Protein AF-A0A3D1IFG4-F1 (afdb_monomer)

Sequence (131 aa):
MPTRVAPATLASIALSCALLAPPAATAQIDRVADPTWTTPRTSDGQPDLQGLWGNKTITPTERPDSAGGRAYLTDEEMAAANRRRVQSLRDQDAAPAQRTSAGGQLGAYGSYWLDSGDTVLSTGQTSLIVD

Radius of gyration: 26.79 Å; Cα conta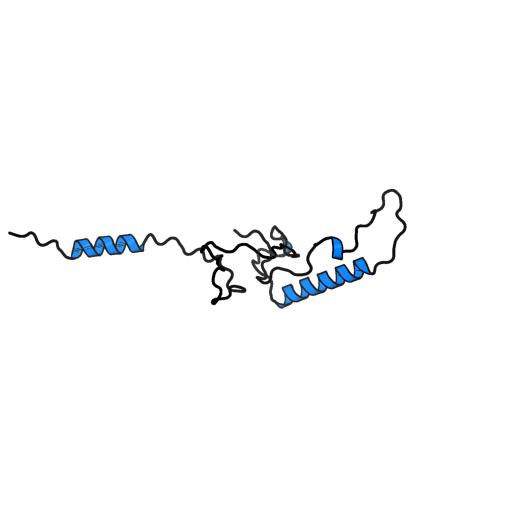cts (8 Å, |Δi|>4): 92; chains: 1; bounding box: 56×32×92 Å

Foldseek 3Di:
DDDDDDPVVVVVVVVVVVVPDDPPPPPDLPQPDDPPDDFDADPVGHGDPDDDDDPLAPQAADADVVCVPPFFDDPVRQVVQLVVQVVVLVCLQPDDDDDDDVVDDPDDDRPVVVSNHRGHDSSRGNHPDDD

Nearest PDB structures (foldseek):
  8yqu-assembly1_E  TM=3.984E-01  e=6.592E+00  African swine fever virus

Solvent-accessible surface area (backbone atoms only — not comparable to full-atom values): 8661 Å² total; per-residue (Å²): 136,85,85,77,81,62,76,69,68,60,55,56,56,60,59,60,64,66,74,70,63,74,79,78,80,82,80,70,66,74,76,66,64,61,92,81,70,72,86,52,59,43,100,88,68,47,78,50,84,79,81,92,84,82,82,61,34,62,43,38,62,60,66,53,76,91,51,71,83,47,67,54,53,53,73,67,55,46,53,51,51,23,52,52,42,48,50,54,47,51,53,62,60,68,50,77,90,73,85,73,51,94,93,51,80,84,73,78,77,58,60,90,79,62,69,63,44,48,36,54,49,86,68,26,40,45,28,70,60,80,134

Mean predicted aligned error: 12.6 Å

pLDDT: mean 80.85, std 18.38, range [39.34, 98.19]

Structure (mmCIF, N/CA/C/O backbone):
data_AF-A0A3D1IFG4-F1
#
_entry.id   AF-A0A3D1IFG4-F1
#
loop_
_atom_site.group_PDB
_atom_site.id
_atom_site.type_symbol
_atom_site.label_atom_id
_atom_site.label_alt_id
_atom_site.label_comp_id
_atom_site.label_asym_id
_atom_site.label_entity_id
_atom_site.label_seq_id
_atom_site.pdbx_PDB_ins_code
_atom_site.Cartn_x
_atom_site.Cartn_y
_atom_site.Cartn_z
_atom_site.occupancy
_atom_site.B_iso_or_equiv
_atom_site.auth_seq_id
_atom_site.auth_comp_id
_atom_site.auth_asym_id
_atom_site.auth_atom_id
_atom_site.pdbx_PDB_model_num
ATOM 1 N N . MET A 1 1 ? -43.711 -19.441 57.869 1.00 39.34 1 MET A N 1
ATOM 2 C CA . MET A 1 1 ? -42.238 -19.559 57.932 1.00 39.34 1 MET A CA 1
ATOM 3 C C . MET A 1 1 ? -41.671 -19.220 56.560 1.00 39.34 1 MET A C 1
ATOM 5 O O . MET A 1 1 ? -41.971 -19.965 55.637 1.00 39.34 1 MET A O 1
ATOM 9 N N . PRO A 1 2 ? -40.935 -18.111 56.372 1.00 42.09 2 PRO A N 1
ATOM 10 C CA . PRO A 1 2 ? -40.287 -17.831 55.096 1.00 42.09 2 PRO A CA 1
ATOM 11 C C . PRO A 1 2 ? -38.963 -18.603 55.002 1.00 42.09 2 PRO A C 1
ATOM 13 O O . PRO A 1 2 ? -38.085 -18.466 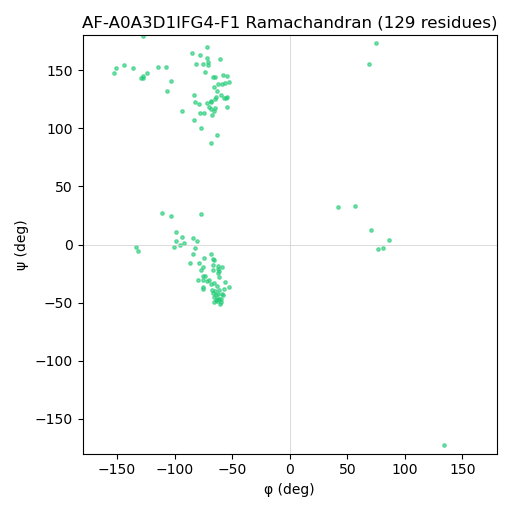55.856 1.00 42.09 2 PRO A O 1
ATOM 16 N N . THR A 1 3 ? -38.828 -19.433 53.972 1.00 49.91 3 THR A N 1
ATOM 17 C CA . THR A 1 3 ? -37.591 -20.134 53.614 1.00 49.91 3 THR A CA 1
ATOM 18 C C . THR A 1 3 ? -36.553 -19.124 53.132 1.00 49.91 3 THR A C 1
ATOM 20 O O . THR A 1 3 ? -36.711 -18.509 52.079 1.00 49.91 3 THR A O 1
ATOM 23 N N . ARG A 1 4 ? -35.490 -18.929 53.919 1.00 48.81 4 ARG A N 1
ATOM 24 C CA . ARG A 1 4 ? -34.325 -18.124 53.537 1.00 48.81 4 ARG A CA 1
ATOM 25 C C . ARG A 1 4 ? -33.494 -18.917 52.529 1.00 48.81 4 ARG A C 1
ATOM 27 O O . ARG A 1 4 ? -32.933 -19.950 52.880 1.00 48.81 4 ARG A O 1
ATOM 34 N N . VAL A 1 5 ? -33.425 -18.440 51.290 1.00 48.59 5 VAL A N 1
ATOM 35 C CA . VAL A 1 5 ? -32.485 -18.957 50.287 1.00 48.59 5 VAL A CA 1
ATOM 36 C C . VAL A 1 5 ? -31.076 -18.558 50.733 1.00 48.59 5 VAL A C 1
ATOM 38 O O . VAL A 1 5 ? -30.818 -17.385 51.005 1.00 48.59 5 VAL A O 1
ATOM 41 N N . ALA A 1 6 ? -30.191 -19.540 50.904 1.00 47.69 6 ALA A N 1
ATOM 42 C CA . ALA A 1 6 ? -28.833 -19.321 51.387 1.00 47.69 6 ALA A CA 1
ATOM 43 C C . ALA A 1 6 ? -27.995 -18.520 50.364 1.00 47.69 6 ALA A C 1
ATOM 45 O O . ALA A 1 6 ? -28.125 -18.746 49.162 1.00 47.69 6 ALA A O 1
ATOM 46 N N . PRO A 1 7 ? -27.083 -17.634 50.805 1.00 48.59 7 PRO A N 1
ATOM 47 C CA . PRO A 1 7 ? -26.243 -16.823 49.914 1.00 48.59 7 PRO A CA 1
ATOM 48 C C . PRO A 1 7 ? -25.239 -17.647 49.085 1.00 48.59 7 PRO A C 1
ATOM 50 O O . PRO A 1 7 ? -24.671 -17.141 48.121 1.00 48.59 7 PRO A O 1
ATOM 53 N N . ALA A 1 8 ? -25.035 -18.924 49.426 1.00 45.12 8 ALA A N 1
ATOM 54 C CA . ALA A 1 8 ? -24.097 -19.810 48.743 1.00 45.12 8 ALA A CA 1
ATOM 55 C C . ALA A 1 8 ? -24.550 -20.204 47.324 1.00 45.12 8 ALA A C 1
ATOM 57 O O . ALA A 1 8 ? -23.710 -20.373 46.447 1.00 45.12 8 ALA A O 1
ATOM 58 N N . THR A 1 9 ? -25.858 -20.295 47.058 1.00 47.16 9 THR A N 1
ATOM 59 C CA . THR A 1 9 ? -26.379 -20.708 45.741 1.00 47.16 9 THR A CA 1
ATOM 60 C C . THR A 1 9 ? -26.306 -19.605 44.680 1.00 47.16 9 THR A C 1
ATOM 62 O O . THR A 1 9 ? -26.257 -19.910 43.492 1.00 47.16 9 THR A O 1
ATOM 65 N N . LEU A 1 10 ? -26.229 -18.329 45.081 1.00 44.78 10 LEU A N 1
ATOM 66 C CA . LEU A 1 10 ? -26.018 -17.198 44.163 1.00 44.78 10 LEU A CA 1
ATOM 67 C C . LEU A 1 10 ? -24.545 -17.043 43.750 1.00 44.78 10 LEU A C 1
ATOM 69 O O . LEU A 1 10 ? -24.263 -16.639 42.623 1.00 44.78 10 LEU A O 1
ATOM 73 N N . ALA A 1 11 ? -23.606 -17.415 44.626 1.00 44.91 11 ALA A N 1
ATOM 74 C CA . ALA A 1 11 ? -22.172 -17.339 44.339 1.00 44.91 11 ALA A CA 1
ATOM 75 C C . ALA A 1 11 ? -21.731 -18.346 43.258 1.00 44.91 11 ALA A C 1
ATOM 77 O O . ALA A 1 11 ? -20.866 -18.039 42.439 1.00 44.91 11 ALA A O 1
ATOM 78 N N . SER A 1 12 ? -22.356 -19.527 43.206 1.00 44.75 12 SER A N 1
ATOM 79 C CA . SER A 1 12 ? -22.019 -20.571 42.228 1.00 44.75 12 SER A CA 1
ATOM 80 C C . SER A 1 12 ? -22.470 -20.239 40.801 1.00 44.75 12 SER A C 1
ATOM 82 O O . SER A 1 12 ? -21.782 -20.602 39.854 1.00 44.75 12 SER A O 1
ATOM 84 N N . ILE A 1 13 ? -23.575 -19.504 40.629 1.00 50.88 13 ILE A N 1
ATOM 85 C CA . ILE A 1 13 ? -24.073 -19.097 39.301 1.00 50.88 13 ILE A CA 1
ATOM 86 C C . ILE A 1 13 ? -23.218 -17.958 38.723 1.00 50.88 13 ILE A C 1
ATOM 88 O O . ILE A 1 13 ? -22.919 -17.952 37.530 1.00 50.88 13 ILE A O 1
ATOM 92 N N . ALA A 1 14 ? -22.751 -17.033 39.569 1.00 48.91 14 ALA A N 1
ATOM 93 C CA . ALA A 1 14 ? -21.858 -15.955 39.143 1.00 48.91 14 ALA A CA 1
ATOM 94 C C . ALA A 1 14 ? -20.486 -16.474 38.670 1.00 48.91 14 ALA A C 1
ATOM 96 O O . ALA A 1 14 ? -19.908 -15.919 37.737 1.00 48.91 14 ALA A O 1
ATOM 97 N N . LEU A 1 15 ? -19.988 -17.568 39.261 1.00 45.84 15 LEU A N 1
ATOM 98 C CA . LEU A 1 15 ? -18.708 -18.170 38.880 1.00 45.84 15 LEU A CA 1
ATOM 99 C C . LEU A 1 15 ? -18.788 -18.945 37.551 1.00 45.84 15 LEU A C 1
ATOM 101 O O . LEU A 1 15 ? -17.819 -18.967 36.797 1.00 45.84 15 LEU A O 1
ATOM 105 N N . SER A 1 16 ? -19.947 -19.524 37.216 1.00 44.88 16 SER A N 1
ATOM 106 C CA . SER A 1 16 ? -20.147 -20.239 35.946 1.00 44.88 16 SER A CA 1
ATOM 107 C C . SER A 1 16 ? -20.299 -19.315 34.731 1.00 44.88 16 SER A C 1
ATOM 109 O O . SER A 1 16 ? -19.918 -19.709 33.632 1.00 44.88 16 SER A O 1
ATOM 111 N N . CYS A 1 17 ? -20.778 -18.076 34.901 1.00 43.88 17 CYS A N 1
ATOM 112 C CA . CYS A 1 17 ? -20.845 -17.102 33.801 1.00 43.88 17 CYS A CA 1
ATOM 113 C C . CYS A 1 17 ? -19.480 -16.491 33.434 1.00 43.88 17 CYS A C 1
ATOM 115 O O . CYS A 1 17 ? -19.326 -15.976 32.330 1.00 43.88 17 CYS A O 1
ATOM 117 N N . ALA A 1 18 ? -18.481 -16.560 34.319 1.00 50.00 18 ALA A N 1
ATOM 118 C CA . ALA A 1 18 ? -17.154 -15.992 34.070 1.00 50.00 18 ALA A CA 1
ATOM 119 C C . ALA A 1 18 ? -16.262 -16.865 33.161 1.00 50.00 18 ALA A C 1
ATOM 121 O O . ALA A 1 18 ? -15.275 -16.371 32.626 1.00 50.00 18 ALA A O 1
ATOM 122 N N . LEU A 1 19 ? -16.600 -18.147 32.962 1.00 52.00 19 LEU A N 1
ATOM 123 C CA . LEU A 1 19 ? -15.797 -19.094 32.168 1.00 52.00 19 LEU A CA 1
ATOM 124 C C . LEU A 1 19 ? -16.246 -19.229 30.701 1.00 52.00 19 LEU A C 1
ATOM 126 O O . LEU A 1 19 ? -15.628 -19.973 29.946 1.00 52.00 19 LEU A O 1
ATOM 130 N N . LEU A 1 20 ? -17.289 -18.504 30.285 1.00 50.31 20 LEU A N 1
ATOM 131 C CA . LEU A 1 20 ? -17.778 -18.470 28.900 1.00 50.31 20 LEU A CA 1
ATOM 132 C C . LEU A 1 20 ? -17.356 -17.194 28.151 1.00 50.31 20 LEU A C 1
ATOM 134 O O . LEU A 1 20 ? -18.019 -16.777 27.203 1.00 50.31 20 LEU A O 1
ATOM 138 N N . ALA A 1 21 ? -16.263 -16.553 28.569 1.00 56.84 21 ALA A N 1
ATOM 139 C CA . ALA A 1 21 ? -15.661 -15.498 27.768 1.00 56.84 21 ALA A CA 1
ATOM 140 C C . ALA A 1 21 ? -15.024 -16.144 26.522 1.00 56.84 21 ALA A C 1
ATOM 142 O O . ALA A 1 21 ? -14.127 -16.979 26.681 1.00 56.84 21 ALA A O 1
ATOM 143 N N . PRO A 1 22 ? -15.465 -15.813 25.292 1.00 56.59 22 PRO A N 1
ATOM 144 C CA . PRO A 1 22 ? -14.741 -16.235 24.103 1.00 56.59 22 PRO A CA 1
ATOM 145 C C . PRO A 1 22 ? -13.295 -15.730 24.215 1.00 56.59 22 PRO A C 1
ATOM 147 O O . PRO A 1 22 ? -13.092 -14.603 24.684 1.00 56.59 22 PRO A O 1
ATOM 150 N N . PRO A 1 23 ? -12.285 -16.535 23.834 1.00 54.84 23 PRO A N 1
ATOM 151 C CA . PRO A 1 23 ? -10.914 -16.054 23.812 1.00 54.84 23 PRO A CA 1
ATOM 152 C C . PRO A 1 23 ? -10.884 -14.791 22.954 1.00 54.84 23 PRO A C 1
ATOM 154 O O . PRO A 1 23 ? -11.402 -14.781 21.835 1.00 54.84 23 PRO A O 1
ATOM 157 N N . ALA A 1 24 ? -10.338 -13.708 23.507 1.00 55.84 24 ALA A N 1
ATOM 158 C CA . ALA A 1 24 ? -10.110 -12.499 22.741 1.00 55.84 24 ALA A CA 1
ATOM 159 C C . ALA A 1 24 ? -9.276 -12.893 21.518 1.00 55.84 24 ALA A C 1
ATOM 161 O O . ALA A 1 24 ? -8.176 -13.423 21.666 1.00 55.84 24 ALA A O 1
ATOM 162 N N . ALA A 1 25 ? -9.822 -12.690 20.322 1.00 48.59 25 ALA A N 1
ATOM 163 C CA . ALA A 1 25 ? -9.079 -12.846 19.086 1.00 48.59 25 ALA A CA 1
ATOM 164 C C . ALA A 1 25 ? -7.954 -11.799 19.091 1.00 48.59 25 ALA A C 1
ATOM 166 O O . ALA A 1 25 ? -8.162 -10.645 18.726 1.00 48.59 25 ALA A O 1
ATOM 167 N N . THR A 1 26 ? -6.761 -12.180 19.544 1.00 50.03 26 THR A N 1
ATOM 168 C CA . THR A 1 26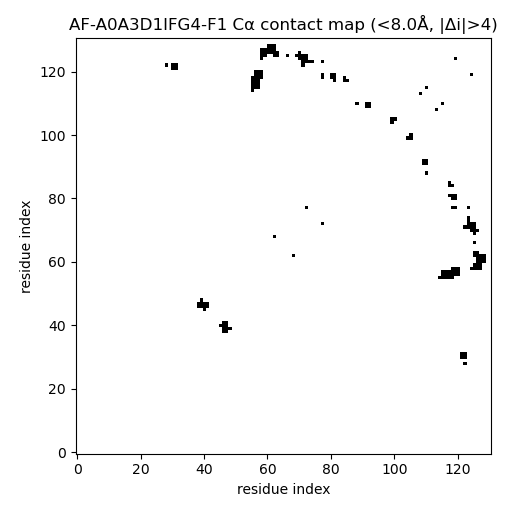 ? -5.567 -11.321 19.616 1.00 50.03 26 THR A CA 1
ATOM 169 C C . THR A 1 26 ? -4.898 -11.124 18.251 1.00 50.03 26 THR A C 1
ATOM 171 O O . THR A 1 26 ? -3.709 -10.840 18.169 1.00 50.03 26 THR A O 1
ATOM 174 N N . ALA A 1 27 ? -5.658 -11.237 17.160 1.00 47.56 27 ALA A N 1
ATOM 175 C CA . ALA A 1 27 ? -5.173 -11.007 15.801 1.00 47.56 27 ALA A CA 1
ATOM 176 C C . ALA A 1 27 ? -5.192 -9.519 15.394 1.00 47.56 27 ALA A C 1
ATOM 178 O O . ALA A 1 27 ? -4.947 -9.194 14.233 1.00 47.56 27 ALA A O 1
ATOM 179 N N . GLN A 1 28 ? -5.513 -8.599 16.311 1.00 51.78 28 GLN A N 1
ATOM 180 C CA . GLN A 1 28 ? -5.567 -7.177 15.979 1.00 51.78 28 GLN A CA 1
ATOM 181 C C . GLN A 1 28 ? -4.158 -6.583 15.941 1.00 51.78 28 GLN A C 1
ATOM 183 O O . GLN A 1 28 ? -3.389 -6.650 16.895 1.00 51.78 28 GLN A O 1
ATOM 188 N N . ILE A 1 29 ? -3.814 -6.040 14.779 1.00 56.34 29 ILE A N 1
ATOM 189 C CA . ILE A 1 29 ? -2.506 -5.475 14.479 1.00 56.34 29 ILE A CA 1
ATOM 190 C C . ILE A 1 29 ? -2.410 -4.100 15.144 1.00 56.34 29 ILE A C 1
ATOM 192 O O . ILE A 1 29 ? -2.886 -3.109 14.593 1.00 56.34 29 ILE A O 1
ATOM 196 N N . ASP A 1 30 ? -1.746 -4.028 16.297 1.00 61.19 30 ASP A N 1
ATOM 197 C CA . ASP A 1 30 ? -1.528 -2.776 17.043 1.00 61.19 30 ASP A CA 1
ATOM 198 C C . ASP A 1 30 ? -0.778 -1.695 16.243 1.00 61.19 30 ASP A C 1
ATOM 200 O O . ASP A 1 30 ? -0.840 -0.514 16.567 1.00 61.19 30 ASP A O 1
ATOM 204 N N . ARG A 1 31 ? -0.065 -2.067 15.173 1.00 65.06 31 ARG A N 1
ATOM 205 C CA . ARG A 1 31 ? 0.853 -1.162 14.462 1.00 65.06 31 ARG A CA 1
ATOM 206 C C . ARG A 1 31 ? 0.164 0.011 13.740 1.00 65.06 31 ARG A C 1
ATOM 208 O O . ARG A 1 31 ? 0.830 1.000 13.457 1.00 65.06 31 ARG A O 1
ATOM 215 N N . VAL A 1 32 ? -1.129 -0.088 13.409 1.00 68.62 32 VAL A N 1
ATOM 216 C CA . VAL A 1 32 ? -1.846 0.940 12.610 1.00 68.62 32 VAL A CA 1
ATOM 217 C C . VAL A 1 32 ? -3.210 1.317 13.199 1.00 68.62 32 VAL A C 1
ATOM 219 O O . VAL A 1 32 ? -3.889 2.190 12.664 1.00 68.62 32 VAL A O 1
ATOM 222 N N . ALA A 1 33 ? -3.637 0.693 14.298 1.00 75.38 33 ALA A N 1
ATOM 223 C CA . ALA A 1 33 ? -4.902 1.051 14.926 1.00 75.38 33 ALA A CA 1
ATOM 224 C C . ALA A 1 33 ? -4.806 2.461 15.538 1.00 75.38 33 ALA A C 1
ATOM 226 O O . ALA A 1 33 ? -4.022 2.693 16.455 1.00 75.38 33 ALA A O 1
ATOM 227 N N . ASP A 1 34 ? -5.607 3.404 15.035 1.00 81.69 34 ASP A N 1
ATOM 228 C CA . ASP A 1 34 ? -5.796 4.700 15.686 1.00 81.69 34 ASP A CA 1
ATOM 229 C C . ASP A 1 34 ? -6.770 4.513 16.863 1.00 81.69 34 ASP A C 1
ATOM 231 O O . ASP A 1 34 ? -7.951 4.229 16.634 1.00 81.69 34 ASP A O 1
ATOM 235 N N . PRO A 1 35 ? -6.317 4.674 18.122 1.00 82.75 35 PRO A N 1
ATOM 236 C CA . PRO A 1 35 ? -7.166 4.466 19.294 1.00 82.75 35 PRO A CA 1
ATOM 237 C C . PRO A 1 35 ? -8.297 5.498 19.411 1.00 82.75 35 PRO A C 1
ATOM 239 O O . PRO A 1 35 ? -9.200 5.327 20.227 1.00 82.75 35 PRO A O 1
ATOM 242 N N . THR A 1 36 ? -8.249 6.578 18.630 1.00 88.50 36 THR A N 1
ATOM 243 C CA . THR A 1 36 ? -9.257 7.644 18.609 1.00 88.50 36 THR A CA 1
ATOM 244 C C . THR A 1 36 ? -10.232 7.532 17.441 1.00 88.50 36 THR A C 1
ATOM 246 O O . THR A 1 36 ? -11.175 8.322 17.348 1.00 88.50 36 THR A O 1
ATOM 249 N N . TRP A 1 37 ? -10.051 6.543 16.561 1.00 88.56 37 TRP A N 1
ATOM 250 C CA . TRP A 1 37 ? -10.930 6.355 15.417 1.00 88.56 37 TRP A CA 1
ATOM 251 C C . TRP A 1 37 ? -12.351 5.973 15.852 1.00 88.56 37 TRP A C 1
ATOM 253 O O . TRP A 1 37 ? -12.566 5.105 16.699 1.00 88.56 37 TRP A O 1
ATOM 263 N N . THR A 1 38 ? -13.342 6.605 15.225 1.00 91.81 38 THR A N 1
ATOM 264 C CA . THR A 1 38 ? -14.764 6.289 15.403 1.00 91.81 38 THR A CA 1
ATOM 265 C C . THR A 1 38 ? -15.407 6.057 14.042 1.00 91.81 38 THR A C 1
ATOM 267 O O . THR A 1 38 ? -15.031 6.695 13.061 1.00 91.81 38 THR A O 1
ATOM 270 N N . THR A 1 39 ? -16.367 5.129 13.961 1.00 92.06 39 THR A N 1
ATOM 271 C CA . THR A 1 39 ? -17.032 4.788 12.695 1.00 92.06 39 THR A CA 1
ATOM 272 C C . THR A 1 39 ? -17.828 5.984 12.165 1.00 92.06 39 THR A C 1
ATOM 274 O O . THR A 1 39 ? -18.795 6.379 12.829 1.00 92.06 39 THR A O 1
ATOM 277 N N . PRO A 1 40 ? -17.489 6.527 10.979 1.00 93.56 40 PRO A N 1
ATOM 278 C CA . PRO A 1 40 ? -18.268 7.587 10.350 1.00 93.56 40 PRO A CA 1
ATOM 279 C C . PRO A 1 40 ? -19.716 7.143 10.126 1.00 93.56 40 PRO A C 1
ATOM 281 O O . PRO A 1 40 ? -19.981 5.960 9.890 1.00 93.56 40 PRO A O 1
ATOM 284 N N . ARG A 1 41 ? -20.665 8.076 10.241 1.00 96.31 41 ARG A N 1
ATOM 285 C CA . ARG A 1 41 ? -22.099 7.796 10.105 1.00 96.31 41 ARG A CA 1
ATOM 286 C C . ARG A 1 41 ? -22.752 8.726 9.092 1.00 96.31 41 ARG A C 1
ATOM 288 O O . ARG A 1 41 ? -22.431 9.911 9.046 1.00 96.31 41 ARG A O 1
ATOM 295 N N . THR A 1 42 ? -23.706 8.192 8.341 1.00 96.19 42 THR A N 1
ATOM 296 C CA . THR A 1 42 ? -24.598 8.957 7.465 1.00 96.19 42 THR A CA 1
ATOM 297 C C . THR A 1 42 ? -25.610 9.770 8.284 1.00 96.19 42 THR A C 1
ATOM 299 O O . THR A 1 42 ? -25.751 9.586 9.496 1.00 96.19 42 THR A O 1
ATOM 302 N N . SER A 1 43 ? -26.352 10.673 7.634 1.00 96.38 43 SER A N 1
ATOM 303 C CA . SER A 1 43 ? -27.359 11.519 8.299 1.00 96.38 43 SER A CA 1
ATOM 304 C C . SER A 1 43 ? -28.510 10.735 8.944 1.00 96.38 43 SER A C 1
ATOM 306 O O . SER A 1 43 ? -29.125 11.221 9.889 1.00 96.38 43 SER A O 1
ATOM 308 N N . ASP A 1 44 ? -28.783 9.522 8.468 1.00 96.12 44 ASP A N 1
ATOM 309 C CA . ASP A 1 44 ? -29.751 8.570 9.018 1.00 96.12 44 ASP A CA 1
ATOM 310 C C . ASP A 1 44 ? -29.127 7.567 10.015 1.00 96.12 44 ASP A C 1
ATOM 312 O O . ASP A 1 44 ? -29.804 6.658 10.492 1.00 96.12 44 ASP A O 1
ATOM 316 N N . GLY A 1 45 ? -27.851 7.743 10.379 1.00 96.38 45 GLY A N 1
ATOM 317 C CA . GLY A 1 45 ? -27.182 7.012 11.461 1.00 96.38 45 GLY A CA 1
ATOM 318 C C . GLY A 1 45 ? -26.558 5.664 11.079 1.00 96.38 45 GLY A C 1
ATOM 319 O O . GLY A 1 45 ? -26.021 4.970 11.954 1.00 96.38 45 GLY A O 1
ATOM 320 N N . GLN A 1 46 ? -26.579 5.281 9.801 1.00 97.00 46 GLN A N 1
ATOM 321 C CA . GLN A 1 46 ? -25.913 4.068 9.311 1.00 97.00 46 GLN A CA 1
ATOM 322 C C . GLN A 1 46 ? -24.392 4.266 9.227 1.00 97.00 46 GLN A C 1
ATOM 324 O O . GLN A 1 46 ? -23.939 5.406 9.122 1.00 97.00 46 GLN A O 1
ATOM 329 N N . PRO A 1 47 ? -23.572 3.199 9.293 1.00 96.25 47 PRO A N 1
ATOM 330 C CA . PRO A 1 47 ? -22.151 3.289 8.969 1.00 96.25 47 PRO A CA 1
ATOM 331 C C . PRO A 1 47 ? -21.947 3.865 7.570 1.00 96.25 47 PRO A C 1
ATOM 333 O O . PRO A 1 47 ? -22.497 3.351 6.595 1.00 96.25 47 PRO A O 1
ATOM 336 N N . ASP A 1 48 ? -21.152 4.924 7.479 1.00 95.00 48 ASP A N 1
ATOM 337 C CA . ASP A 1 48 ? -20.810 5.519 6.200 1.00 95.00 48 ASP A CA 1
ATOM 338 C C . ASP A 1 48 ? -19.645 4.745 5.571 1.00 95.00 48 ASP A C 1
ATOM 340 O O . ASP A 1 48 ? -18.508 4.799 6.040 1.00 95.00 48 ASP A O 1
ATOM 344 N N . LEU A 1 49 ? -19.964 3.973 4.531 1.00 93.62 49 LEU A N 1
ATOM 345 C CA . LEU A 1 49 ? -19.005 3.211 3.725 1.00 93.62 49 LEU A CA 1
ATOM 346 C C . LEU A 1 49 ? -18.646 3.936 2.419 1.00 93.62 49 LEU A C 1
ATOM 348 O O . LEU A 1 49 ? -18.048 3.346 1.516 1.00 93.62 49 LEU A O 1
ATOM 352 N N . GLN A 1 50 ? -19.043 5.200 2.276 1.00 92.62 50 GLN A N 1
ATOM 353 C CA . GLN A 1 50 ? -18.632 6.026 1.151 1.00 92.62 50 GLN A CA 1
ATOM 354 C C . GLN A 1 50 ? -17.146 6.380 1.274 1.00 92.62 50 GLN A C 1
ATOM 356 O O . GLN A 1 50 ? -16.557 6.359 2.353 1.00 92.62 50 GLN A O 1
ATOM 361 N N . GLY A 1 51 ? -16.522 6.704 0.144 1.00 89.12 51 GLY A N 1
ATOM 362 C CA . GLY A 1 51 ? -15.116 7.091 0.094 1.00 89.12 51 GLY A CA 1
ATOM 363 C C . GLY A 1 51 ? -14.351 6.393 -1.018 1.00 89.12 51 GLY A C 1
ATOM 364 O O . GLY A 1 51 ? -14.924 5.722 -1.879 1.00 89.12 51 GLY A O 1
ATOM 365 N N . LEU A 1 52 ? -13.034 6.592 -1.004 1.00 89.06 52 LEU A N 1
ATOM 366 C CA . LEU A 1 52 ? -12.121 5.951 -1.937 1.00 89.06 52 LEU A CA 1
ATOM 367 C C . LEU A 1 52 ? -11.580 4.668 -1.310 1.00 89.06 52 LEU A C 1
ATOM 369 O O . LEU A 1 52 ? -10.837 4.708 -0.332 1.00 89.06 52 LEU A O 1
ATOM 373 N N . TRP A 1 53 ? -11.936 3.543 -1.916 1.00 87.56 53 TRP A N 1
ATOM 374 C CA . TRP A 1 53 ? -11.445 2.226 -1.540 1.00 87.56 53 TRP A CA 1
ATOM 375 C C . TRP A 1 53 ? -10.456 1.750 -2.597 1.00 87.56 53 TRP A C 1
ATOM 377 O O . TRP A 1 53 ? -10.740 1.819 -3.791 1.00 87.56 53 TRP A O 1
ATOM 387 N N . GLY A 1 54 ? -9.296 1.265 -2.166 1.00 83.88 54 GLY A N 1
ATOM 388 C CA . GLY A 1 54 ? -8.280 0.721 -3.058 1.00 83.88 54 GLY A CA 1
ATOM 389 C C . GLY A 1 54 ? -7.426 -0.311 -2.339 1.00 83.88 54 GLY A C 1
ATOM 390 O O . GLY A 1 54 ? -7.182 -0.205 -1.140 1.00 83.88 54 GLY A O 1
ATOM 391 N N . ASN A 1 55 ? -6.966 -1.312 -3.080 1.00 83.88 55 ASN A N 1
ATOM 392 C CA . ASN A 1 55 ? -6.081 -2.375 -2.599 1.00 83.88 55 ASN A CA 1
ATOM 393 C C . ASN A 1 55 ? -4.678 -2.253 -3.209 1.00 83.88 55 ASN A C 1
ATOM 395 O O . ASN A 1 55 ? -3.978 -3.250 -3.379 1.00 83.88 55 ASN A O 1
ATOM 399 N N . LYS A 1 56 ? -4.285 -1.033 -3.580 1.00 89.81 56 LYS A N 1
ATOM 400 C CA . LYS A 1 56 ? -3.037 -0.739 -4.275 1.00 89.81 56 LYS A CA 1
ATOM 401 C C . LYS A 1 56 ? -1.837 -0.982 -3.347 1.00 89.81 56 LYS A C 1
ATOM 403 O O . LYS A 1 56 ? -1.353 -0.070 -2.682 1.00 89.81 56 LYS A O 1
ATOM 408 N N . THR A 1 57 ? -1.347 -2.217 -3.306 1.00 93.88 57 THR A N 1
ATOM 409 C CA . THR A 1 57 ? -0.195 -2.623 -2.497 1.00 93.88 57 THR A CA 1
ATOM 410 C C . THR A 1 57 ? 0.647 -3.677 -3.206 1.00 93.88 57 THR A C 1
ATOM 412 O O . THR A 1 57 ? 0.148 -4.431 -4.035 1.00 93.88 57 THR A O 1
ATOM 415 N N . ILE A 1 58 ? 1.934 -3.739 -2.858 1.00 95.44 58 ILE A N 1
ATOM 416 C CA . ILE A 1 58 ? 2.833 -4.830 -3.258 1.00 95.44 58 ILE A CA 1
ATOM 417 C C . ILE A 1 58 ? 2.893 -5.970 -2.233 1.00 95.44 58 ILE A C 1
ATOM 419 O O . ILE A 1 58 ? 3.652 -6.918 -2.431 1.00 95.44 58 ILE A O 1
ATOM 423 N N . THR A 1 59 ? 2.137 -5.889 -1.131 1.00 95.38 59 THR A N 1
ATOM 424 C CA . THR A 1 59 ? 1.989 -7.016 -0.201 1.00 95.38 59 THR A CA 1
ATOM 425 C C . THR A 1 59 ? 1.275 -8.168 -0.920 1.00 95.38 59 THR A C 1
ATOM 427 O O . THR A 1 59 ? 0.184 -7.961 -1.454 1.00 95.38 59 THR A O 1
ATOM 430 N N . PRO A 1 60 ? 1.860 -9.377 -0.955 1.00 94.19 60 PRO A N 1
ATOM 431 C CA . PRO A 1 60 ? 1.277 -10.496 -1.682 1.00 94.19 60 PRO A CA 1
ATOM 432 C C . PRO A 1 60 ? 0.015 -11.017 -0.989 1.00 94.19 60 PRO A C 1
ATOM 434 O O . PRO A 1 60 ? -0.145 -10.891 0.225 1.00 94.19 60 PRO A O 1
ATOM 437 N N . THR A 1 61 ? -0.879 -11.641 -1.756 1.00 94.38 61 THR A N 1
ATOM 438 C CA . THR A 1 61 ? -2.095 -12.261 -1.211 1.00 94.38 61 THR A CA 1
ATOM 439 C C . THR A 1 61 ? -1.753 -13.341 -0.187 1.00 94.38 61 THR A C 1
ATOM 441 O O . THR A 1 61 ? -2.249 -13.309 0.938 1.00 94.38 61 THR A O 1
ATOM 444 N N . GLU A 1 62 ? -0.844 -14.241 -0.557 1.00 94.44 62 GLU A N 1
ATOM 445 C CA . GLU A 1 62 ? -0.342 -15.321 0.286 1.00 94.44 62 GLU A CA 1
ATOM 446 C C . GLU A 1 62 ? 1.094 -15.049 0.728 1.00 94.44 62 GLU A C 1
ATOM 448 O O . GLU A 1 62 ? 1.865 -14.349 0.066 1.00 94.44 62 GLU A O 1
ATOM 453 N N . ARG A 1 63 ? 1.456 -15.609 1.880 1.00 95.25 63 ARG A N 1
ATOM 454 C CA . ARG A 1 63 ? 2.773 -15.425 2.481 1.00 95.25 63 ARG A CA 1
ATOM 455 C C . ARG A 1 63 ? 3.824 -16.188 1.674 1.00 95.25 63 ARG A C 1
ATOM 457 O O . ARG A 1 63 ? 3.713 -17.405 1.570 1.00 95.25 63 ARG A O 1
ATOM 464 N N . PRO A 1 64 ? 4.865 -15.517 1.154 1.00 94.00 64 PRO A N 1
ATOM 465 C CA . PRO A 1 64 ? 5.908 -16.203 0.410 1.00 94.00 64 PRO A CA 1
ATOM 466 C C . PRO A 1 64 ? 6.807 -17.009 1.354 1.00 94.00 64 PRO A C 1
ATOM 468 O O . PRO A 1 64 ? 7.093 -16.569 2.471 1.00 94.00 64 PRO A O 1
ATOM 471 N N . ASP A 1 65 ? 7.345 -18.130 0.871 1.00 94.12 65 ASP A N 1
ATOM 472 C CA . ASP A 1 65 ? 8.289 -18.972 1.625 1.00 94.12 65 ASP A CA 1
ATOM 473 C C . ASP A 1 65 ? 9.518 -18.190 2.109 1.00 94.12 65 ASP A C 1
ATOM 475 O O . ASP A 1 65 ? 10.044 -18.433 3.195 1.00 94.12 65 ASP A O 1
ATOM 479 N N . SER A 1 66 ? 9.946 -17.187 1.334 1.00 90.94 66 SER A N 1
ATOM 480 C CA . SER A 1 66 ? 11.066 -16.301 1.671 1.00 90.94 66 SER A CA 1
ATOM 481 C C . SER A 1 66 ? 10.837 -15.473 2.937 1.00 90.94 66 SER A C 1
ATOM 483 O O . SER A 1 66 ? 11.804 -15.021 3.548 1.00 90.94 66 SER A O 1
ATOM 485 N N . ALA A 1 67 ? 9.583 -15.289 3.362 1.00 91.19 67 ALA A N 1
ATOM 486 C CA . ALA A 1 67 ? 9.269 -14.655 4.635 1.00 91.19 67 ALA A CA 1
ATOM 487 C C . ALA A 1 67 ? 9.537 -15.583 5.833 1.00 91.19 67 ALA A C 1
ATOM 489 O O . ALA A 1 67 ? 9.501 -15.107 6.965 1.00 91.19 67 ALA A O 1
ATOM 490 N N . GLY A 1 68 ? 9.783 -16.883 5.620 1.00 88.31 68 GLY A N 1
ATOM 491 C CA . GLY A 1 68 ? 10.144 -17.839 6.671 1.00 88.31 68 GLY A CA 1
ATOM 492 C C . GLY A 1 68 ? 9.115 -17.926 7.802 1.00 88.31 68 GLY A C 1
ATOM 493 O O . GLY A 1 68 ? 9.488 -18.059 8.963 1.00 88.31 68 GLY A O 1
ATOM 494 N N . GLY A 1 69 ? 7.828 -17.742 7.488 1.00 86.94 69 GLY A N 1
ATOM 495 C CA . GLY A 1 69 ? 6.748 -17.694 8.480 1.00 86.94 69 GLY A CA 1
ATOM 496 C C . GLY A 1 69 ? 6.640 -16.384 9.276 1.00 86.94 69 GLY A C 1
ATOM 497 O O . GLY A 1 69 ? 5.685 -16.219 10.030 1.00 86.94 69 GLY A O 1
ATOM 498 N N . ARG A 1 70 ? 7.545 -15.410 9.100 1.00 92.81 70 ARG A N 1
ATOM 499 C CA . ARG A 1 70 ? 7.517 -14.137 9.846 1.00 92.81 70 ARG A CA 1
ATOM 500 C C . ARG A 1 70 ? 6.290 -13.306 9.489 1.00 92.81 70 ARG A C 1
ATOM 502 O O . ARG A 1 70 ? 6.203 -12.820 8.365 1.00 92.81 70 ARG A O 1
ATOM 509 N N . ALA A 1 71 ? 5.387 -13.097 10.450 1.00 92.12 71 ALA A N 1
ATOM 510 C CA . ALA A 1 71 ? 4.128 -12.356 10.288 1.00 92.12 71 ALA A CA 1
ATOM 511 C C . ALA A 1 71 ? 4.297 -10.953 9.679 1.00 92.12 71 ALA A C 1
ATOM 513 O O . ALA A 1 71 ? 3.474 -10.538 8.858 1.00 92.12 71 ALA A O 1
ATOM 514 N N . TYR A 1 72 ? 5.386 -10.270 10.042 1.00 93.69 72 TYR A N 1
ATOM 515 C CA . TYR A 1 72 ? 5.593 -8.858 9.756 1.00 93.69 72 TYR A CA 1
ATOM 516 C C . TYR A 1 72 ? 7.008 -8.552 9.264 1.00 93.69 72 TYR A C 1
ATOM 518 O O . TYR A 1 72 ? 7.978 -9.220 9.627 1.00 93.69 72 TYR A O 1
ATOM 526 N N . LEU A 1 73 ? 7.101 -7.494 8.468 1.00 93.94 73 LEU A N 1
ATOM 527 C CA . LEU A 1 73 ? 8.326 -6.800 8.105 1.00 93.94 73 LEU A CA 1
ATOM 528 C C . LEU A 1 73 ? 8.742 -5.819 9.213 1.00 93.94 73 LEU A C 1
ATOM 530 O O . LEU A 1 73 ? 7.899 -5.327 9.982 1.00 93.94 73 LEU A O 1
ATOM 534 N N . THR A 1 74 ? 10.037 -5.507 9.263 1.00 94.12 74 THR A N 1
ATOM 535 C CA . THR A 1 74 ? 10.545 -4.333 9.993 1.00 94.12 74 THR A CA 1
ATOM 536 C C . THR A 1 74 ? 10.315 -3.052 9.190 1.00 94.12 74 THR A C 1
ATOM 538 O O . THR A 1 74 ? 10.099 -3.094 7.975 1.00 94.12 74 THR A O 1
ATOM 541 N N . ASP A 1 75 ? 10.400 -1.899 9.846 1.00 94.69 75 ASP A N 1
ATOM 542 C CA . ASP A 1 75 ? 10.187 -0.601 9.200 1.00 94.69 75 ASP A CA 1
ATOM 543 C C . ASP A 1 75 ? 11.248 -0.338 8.115 1.00 94.69 75 ASP A C 1
ATOM 545 O O . ASP A 1 75 ? 10.951 0.184 7.036 1.00 94.69 75 ASP A O 1
ATOM 549 N N . GLU A 1 76 ? 12.487 -0.782 8.344 1.00 97.00 76 GLU A N 1
ATOM 550 C CA . GLU A 1 76 ? 13.576 -0.707 7.370 1.00 97.00 76 GLU A CA 1
ATOM 551 C C . GLU A 1 76 ? 13.312 -1.603 6.158 1.00 97.00 76 GLU A C 1
ATOM 553 O O . GLU A 1 76 ? 13.545 -1.183 5.019 1.00 97.00 76 GLU A O 1
ATOM 558 N N . GLU A 1 77 ? 12.808 -2.821 6.381 1.00 96.00 77 GLU A N 1
ATOM 559 C CA . GLU A 1 77 ? 12.446 -3.760 5.317 1.00 96.00 77 GLU A CA 1
ATOM 560 C C . GLU A 1 77 ? 11.303 -3.207 4.457 1.00 96.00 77 GLU A C 1
ATOM 562 O O . GLU A 1 77 ? 11.389 -3.251 3.225 1.00 96.00 77 GLU A O 1
ATOM 567 N N . MET A 1 78 ? 10.274 -2.625 5.084 1.00 96.50 78 MET A N 1
ATOM 568 C CA . MET A 1 78 ? 9.167 -1.955 4.395 1.00 96.50 78 MET A CA 1
AT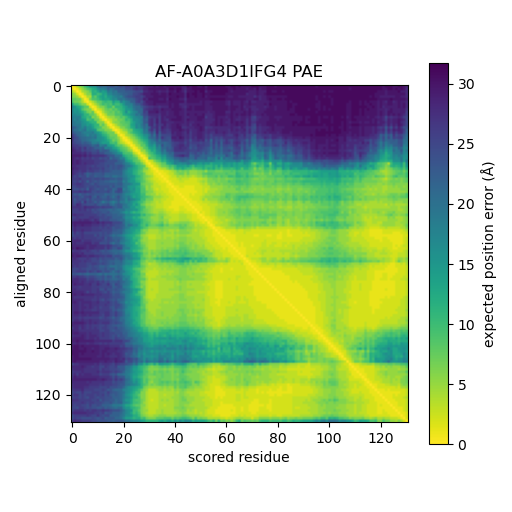OM 569 C C . MET A 1 78 ? 9.676 -0.788 3.547 1.00 96.50 78 MET A C 1
ATOM 571 O O . MET A 1 78 ? 9.410 -0.716 2.345 1.00 96.50 78 MET A O 1
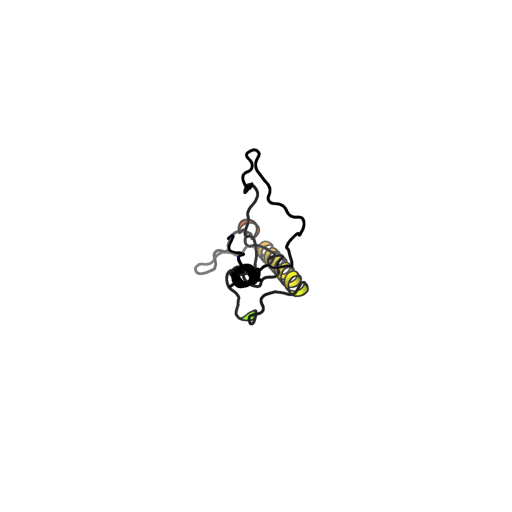ATOM 575 N N . ALA A 1 79 ? 10.472 0.105 4.141 1.00 97.69 79 ALA A N 1
ATOM 576 C CA . ALA A 1 79 ? 11.023 1.255 3.435 1.00 97.69 79 ALA A CA 1
ATOM 577 C C . ALA A 1 79 ? 11.922 0.822 2.264 1.00 97.69 79 ALA A C 1
ATOM 579 O O . ALA A 1 79 ? 11.881 1.419 1.185 1.00 97.69 79 ALA A O 1
ATOM 580 N N . ALA A 1 80 ? 12.713 -0.238 2.440 1.00 98.06 80 ALA A N 1
ATOM 581 C CA . ALA A 1 80 ? 13.537 -0.803 1.380 1.00 98.06 80 ALA A CA 1
ATOM 582 C C . ALA A 1 80 ? 12.704 -1.452 0.264 1.00 98.06 80 ALA A C 1
ATOM 584 O O . ALA A 1 80 ? 13.071 -1.328 -0.905 1.00 98.06 80 ALA A O 1
ATOM 585 N N . ALA A 1 81 ? 11.614 -2.154 0.585 1.00 96.81 81 ALA A N 1
ATOM 586 C CA . ALA A 1 81 ? 10.703 -2.729 -0.407 1.00 96.81 81 ALA A CA 1
ATOM 587 C C . ALA A 1 81 ? 10.027 -1.633 -1.243 1.00 96.81 81 ALA A C 1
ATOM 589 O O . ALA A 1 81 ? 10.096 -1.672 -2.473 1.00 96.81 81 ALA A O 1
ATOM 590 N N . ASN A 1 82 ? 9.488 -0.605 -0.584 1.00 97.56 82 ASN A N 1
ATOM 591 C CA . ASN A 1 82 ? 8.816 0.516 -1.240 1.00 97.56 82 ASN A CA 1
ATOM 592 C C . ASN A 1 82 ? 9.779 1.278 -2.163 1.00 97.56 82 ASN A C 1
ATOM 594 O O . ASN A 1 82 ? 9.477 1.510 -3.332 1.00 97.56 82 ASN A O 1
ATOM 598 N N . ARG A 1 83 ? 10.996 1.596 -1.686 1.00 98.19 83 ARG A N 1
ATOM 599 C CA . ARG A 1 83 ? 12.021 2.255 -2.520 1.00 98.19 83 ARG A CA 1
ATOM 600 C C . ARG A 1 83 ? 12.395 1.423 -3.744 1.00 98.19 83 ARG A C 1
ATOM 602 O O . ARG A 1 83 ? 12.448 1.964 -4.845 1.00 98.19 83 ARG A O 1
ATOM 609 N N . ARG A 1 84 ? 12.638 0.117 -3.565 1.00 97.94 84 ARG A N 1
ATOM 610 C CA . ARG A 1 84 ? 12.961 -0.793 -4.678 1.00 97.94 84 ARG A CA 1
ATOM 611 C C . ARG A 1 84 ? 11.843 -0.822 -5.713 1.00 97.94 84 ARG A C 1
ATOM 613 O O . ARG A 1 84 ? 12.122 -0.776 -6.907 1.00 97.94 84 ARG A O 1
ATOM 620 N N . ARG A 1 85 ? 10.589 -0.858 -5.263 1.00 96.94 85 ARG A N 1
ATOM 621 C CA . ARG A 1 85 ? 9.433 -0.882 -6.154 1.00 96.94 85 ARG A CA 1
ATOM 622 C C . ARG A 1 85 ? 9.295 0.410 -6.954 1.00 96.94 85 ARG A C 1
ATOM 624 O O . ARG A 1 85 ? 9.178 0.338 -8.173 1.00 96.94 85 ARG A O 1
ATOM 631 N N . VAL A 1 86 ? 9.361 1.567 -6.294 1.00 96.31 86 VAL A N 1
ATOM 632 C CA . VAL A 1 86 ? 9.307 2.878 -6.963 1.00 96.31 86 VAL A CA 1
ATOM 633 C C . VAL A 1 86 ? 10.430 3.015 -7.991 1.00 96.31 86 VAL A C 1
ATOM 635 O O . VAL A 1 86 ? 10.182 3.478 -9.102 1.00 96.31 86 VAL A O 1
ATOM 638 N N . GLN A 1 87 ? 11.650 2.590 -7.651 1.00 97.31 87 GLN A N 1
ATOM 639 C CA . GLN A 1 87 ? 12.771 2.640 -8.588 1.00 97.31 87 GLN A CA 1
ATOM 640 C C . GLN A 1 87 ? 12.530 1.736 -9.802 1.00 97.31 87 GLN A C 1
ATOM 642 O O . GLN A 1 87 ? 12.631 2.203 -10.928 1.00 97.31 87 GLN A O 1
ATOM 647 N N . SER A 1 88 ? 12.112 0.486 -9.580 1.00 95.06 88 SER A N 1
ATOM 648 C CA . SER A 1 88 ? 11.799 -0.454 -10.663 1.00 95.06 88 SER A CA 1
ATOM 649 C C . SER A 1 88 ? 10.723 0.077 -11.613 1.00 95.06 88 SER A C 1
ATOM 651 O O . SER A 1 88 ? 10.833 -0.127 -12.819 1.00 95.06 88 SER A O 1
ATOM 653 N N . LEU A 1 89 ? 9.706 0.766 -11.089 1.00 93.69 89 LEU A N 1
ATOM 654 C CA . LEU A 1 89 ? 8.670 1.400 -11.903 1.00 93.69 89 LEU A CA 1
ATOM 655 C C . LEU A 1 89 ? 9.220 2.533 -12.769 1.00 93.69 89 LEU A C 1
ATOM 657 O O . LEU A 1 89 ? 8.931 2.598 -13.961 1.00 93.69 89 LEU A O 1
ATOM 661 N N . ARG A 1 90 ? 10.057 3.395 -12.187 1.00 93.81 90 ARG A N 1
ATOM 662 C CA . ARG A 1 90 ? 10.714 4.484 -12.920 1.00 93.81 90 ARG A CA 1
ATOM 663 C C . ARG A 1 90 ? 11.627 3.957 -14.018 1.00 93.81 90 ARG A C 1
ATOM 665 O O . ARG A 1 90 ? 11.601 4.489 -15.121 1.00 93.81 90 ARG A O 1
ATOM 672 N N . ASP A 1 91 ? 12.398 2.915 -13.724 1.00 93.88 91 ASP A N 1
ATOM 673 C CA . ASP A 1 91 ? 13.303 2.297 -14.692 1.00 93.88 91 ASP A CA 1
ATOM 674 C C . ASP A 1 91 ? 12.521 1.659 -15.849 1.00 93.88 91 ASP A C 1
ATOM 676 O O . ASP A 1 91 ? 12.913 1.795 -17.006 1.00 93.88 91 ASP A O 1
ATOM 680 N N . GLN A 1 92 ? 11.388 1.012 -15.549 1.00 90.00 92 GLN A N 1
ATOM 681 C CA . GLN A 1 92 ? 10.485 0.458 -16.558 1.00 90.00 92 GLN A CA 1
ATOM 682 C C . GLN A 1 92 ? 9.902 1.552 -17.461 1.00 90.00 92 GLN A C 1
ATOM 684 O O . GLN A 1 92 ? 9.907 1.399 -18.680 1.00 90.00 92 GLN A O 1
ATOM 689 N N . ASP A 1 93 ? 9.419 2.651 -16.881 1.00 91.19 93 ASP A N 1
ATOM 690 C CA . ASP A 1 93 ? 8.784 3.735 -17.638 1.00 91.19 93 ASP A CA 1
ATOM 691 C C . ASP A 1 93 ? 9.790 4.587 -18.428 1.00 91.19 93 ASP A C 1
ATOM 693 O O . ASP A 1 93 ? 9.442 5.154 -19.462 1.00 91.19 93 ASP A O 1
ATOM 697 N N . ALA A 1 94 ? 11.042 4.673 -17.967 1.00 92.38 94 ALA A N 1
ATOM 698 C CA . ALA A 1 94 ? 12.125 5.367 -18.663 1.00 92.38 94 ALA A CA 1
ATOM 699 C C . ALA A 1 94 ? 12.811 4.508 -19.740 1.00 92.38 94 ALA A C 1
ATOM 701 O O . ALA A 1 94 ? 13.663 5.015 -20.478 1.00 92.38 94 ALA A O 1
ATOM 702 N N . ALA A 1 95 ? 12.484 3.214 -19.828 1.00 88.69 95 ALA A N 1
ATOM 703 C CA . ALA A 1 95 ? 13.107 2.310 -20.781 1.00 88.69 95 ALA A CA 1
ATOM 704 C C . ALA A 1 95 ? 12.827 2.751 -22.234 1.00 88.69 95 ALA A C 1
ATOM 706 O O . ALA A 1 95 ? 11.704 3.138 -22.569 1.00 88.69 95 ALA A O 1
ATOM 707 N N . PRO A 1 96 ? 13.827 2.686 -23.134 1.00 87.88 96 PRO A N 1
ATOM 708 C CA . PRO A 1 96 ? 13.636 3.076 -24.523 1.00 87.88 96 PRO A CA 1
ATOM 709 C C . PRO A 1 96 ? 12.650 2.136 -25.219 1.00 87.88 96 PRO A C 1
ATOM 711 O O . PR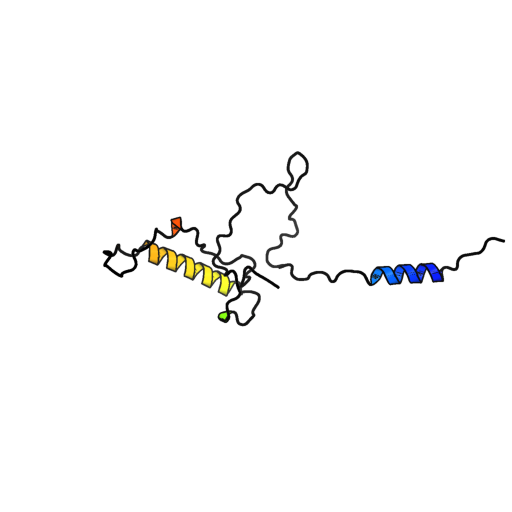O A 1 96 ? 12.661 0.923 -24.997 1.00 87.88 96 PRO A O 1
ATOM 714 N N . ALA A 1 97 ? 11.841 2.693 -26.121 1.00 84.12 97 ALA A N 1
ATOM 715 C CA . ALA A 1 97 ? 10.932 1.906 -26.941 1.00 84.12 97 ALA A CA 1
ATOM 716 C C . ALA A 1 97 ? 11.711 0.850 -27.742 1.00 84.12 97 ALA A C 1
ATOM 718 O O . ALA A 1 97 ? 12.652 1.168 -28.473 1.00 84.12 97 ALA A O 1
ATOM 719 N N . GLN A 1 98 ? 11.301 -0.410 -27.618 1.00 82.94 98 GLN A N 1
ATOM 720 C CA . GLN A 1 98 ? 11.885 -1.522 -28.359 1.00 82.94 98 GLN A CA 1
ATOM 721 C C . GLN A 1 98 ? 10.967 -1.928 -29.508 1.00 82.94 98 GLN A C 1
ATOM 723 O O . GLN A 1 98 ? 9.744 -1.953 -29.372 1.00 82.94 98 GLN A O 1
ATOM 728 N N . ARG A 1 99 ? 11.555 -2.265 -30.660 1.00 84.69 99 ARG A N 1
ATOM 729 C CA . ARG A 1 99 ? 10.789 -2.806 -31.784 1.00 84.69 99 ARG A CA 1
ATOM 730 C C . ARG A 1 99 ? 10.283 -4.198 -31.418 1.00 84.69 99 ARG A C 1
ATOM 732 O O . ARG A 1 99 ? 11.080 -5.091 -31.151 1.00 84.69 99 ARG A O 1
ATOM 739 N N . THR A 1 100 ? 8.973 -4.395 -31.492 1.00 84.56 100 THR A N 1
ATOM 740 C CA . THR A 1 100 ? 8.357 -5.709 -31.309 1.00 84.56 100 THR A CA 1
ATOM 741 C C . THR A 1 100 ? 8.813 -6.680 -32.401 1.00 84.56 100 THR A C 1
ATOM 743 O O . THR A 1 100 ? 8.775 -6.358 -33.593 1.00 84.56 100 THR A O 1
ATOM 746 N N . SER A 1 101 ? 9.228 -7.880 -32.000 1.00 87.12 101 SER A N 1
ATOM 747 C CA . SER A 1 101 ? 9.571 -8.995 -32.886 1.00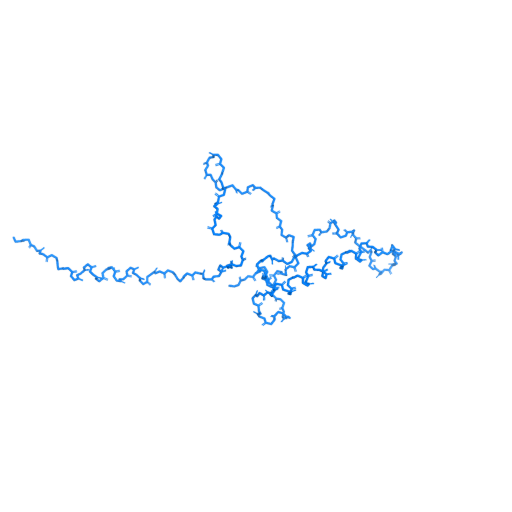 87.12 101 SER A CA 1
ATOM 748 C C . SER A 1 101 ? 8.583 -10.149 -32.701 1.00 87.12 101 SER A C 1
ATOM 750 O O . SER A 1 101 ? 7.976 -10.305 -31.640 1.00 87.12 101 SER A O 1
ATOM 752 N N . ALA A 1 102 ? 8.395 -10.961 -33.744 1.00 90.25 102 ALA A N 1
ATOM 753 C CA . ALA A 1 102 ? 7.537 -12.140 -33.662 1.00 90.25 102 ALA A CA 1
ATOM 754 C C . ALA A 1 102 ? 8.056 -13.106 -32.579 1.00 90.25 102 ALA A C 1
ATOM 756 O O . ALA A 1 102 ? 9.238 -13.445 -32.570 1.00 90.25 102 ALA A O 1
ATOM 757 N N . GLY A 1 103 ? 7.176 -13.523 -31.663 1.00 87.19 103 GLY A N 1
ATOM 758 C CA . GLY A 1 103 ? 7.530 -14.356 -30.506 1.00 87.19 103 GLY A CA 1
ATOM 759 C C . GLY A 1 103 ? 8.134 -13.597 -29.314 1.00 87.19 103 GLY A C 1
ATOM 760 O O . GLY A 1 103 ? 8.390 -14.212 -28.283 1.00 87.19 103 GLY A O 1
ATOM 761 N N . GLY A 1 104 ? 8.346 -12.282 -29.428 1.00 82.19 104 GLY A N 1
ATOM 762 C CA . GLY A 1 104 ? 8.795 -11.427 -28.329 1.00 82.19 104 GLY A CA 1
ATOM 763 C C . GLY A 1 104 ? 7.648 -10.923 -27.449 1.00 82.19 104 GLY A C 1
ATOM 764 O O . GLY A 1 104 ? 6.477 -10.951 -27.833 1.00 82.19 104 GLY A O 1
ATOM 765 N N . GLN A 1 105 ? 7.989 -10.414 -26.263 1.00 77.88 105 GLN A N 1
ATOM 766 C CA . GLN A 1 105 ? 7.034 -9.699 -25.417 1.00 77.88 105 GLN A CA 1
ATOM 767 C C . GLN A 1 105 ? 6.585 -8.416 -26.124 1.00 77.88 105 GLN A C 1
ATOM 769 O O . GLN A 1 105 ? 7.406 -7.596 -26.529 1.00 77.88 105 GLN A O 1
ATOM 774 N N . LEU A 1 106 ? 5.269 -8.234 -26.248 1.00 75.31 106 LEU A N 1
ATOM 775 C CA . LEU A 1 106 ? 4.668 -7.066 -26.902 1.00 75.31 106 LEU A CA 1
ATOM 776 C C . LEU A 1 106 ? 4.878 -5.759 -26.110 1.00 75.31 106 LEU A C 1
ATOM 778 O O . LEU A 1 106 ? 4.572 -4.684 -26.616 1.00 75.31 106 LEU A O 1
ATOM 782 N N . GLY A 1 107 ? 5.411 -5.854 -24.887 1.00 70.69 107 GLY A N 1
ATOM 783 C CA . GLY A 1 107 ? 5.388 -4.777 -23.904 1.00 70.69 107 GLY A CA 1
ATOM 784 C C . GLY A 1 107 ? 4.000 -4.617 -23.277 1.00 70.69 107 GLY A C 1
ATOM 785 O O . GLY A 1 107 ? 3.039 -5.279 -23.667 1.00 70.69 107 GLY A O 1
ATOM 786 N N . ALA A 1 108 ? 3.910 -3.74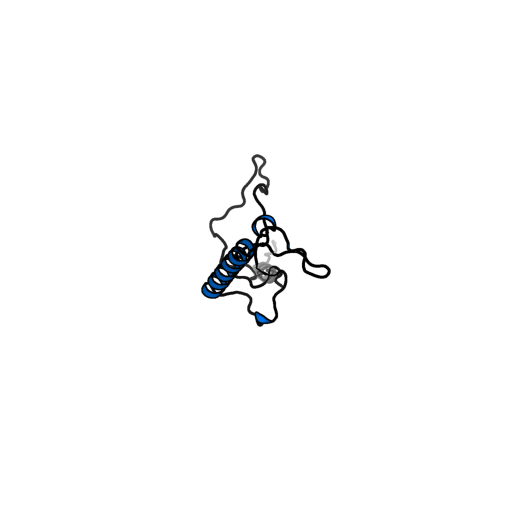8 -22.275 1.00 73.38 108 ALA A N 1
ATOM 787 C CA . ALA A 1 108 ? 2.659 -3.359 -21.630 1.00 73.38 108 ALA A CA 1
ATOM 788 C C . ALA A 1 108 ? 2.541 -1.828 -21.608 1.00 73.38 108 ALA A C 1
ATOM 790 O O . ALA A 1 108 ? 3.428 -1.116 -22.083 1.00 73.38 108 ALA A O 1
ATOM 791 N N . TYR A 1 109 ? 1.438 -1.324 -21.058 1.00 83.00 109 TYR A N 1
ATOM 792 C CA . TYR A 1 109 ? 1.272 0.098 -20.771 1.00 83.00 109 TYR A CA 1
ATOM 793 C C . TYR A 1 109 ? 2.338 0.600 -19.789 1.00 83.00 109 TYR A C 1
ATOM 795 O O . TYR A 1 109 ? 2.921 -0.180 -19.033 1.00 83.00 109 TYR A O 1
ATOM 803 N N . GLY A 1 110 ? 2.547 1.920 -19.778 1.00 87.56 110 GLY A N 1
ATOM 804 C CA . GLY A 1 110 ? 3.307 2.571 -18.714 1.00 87.56 110 GLY A CA 1
ATOM 805 C C . GLY A 1 110 ? 2.720 2.219 -17.349 1.00 87.56 110 GLY A C 1
ATOM 806 O O . GLY A 1 110 ? 1.507 2.045 -17.201 1.00 87.56 110 GLY A O 1
ATOM 807 N N . SER A 1 111 ? 3.584 2.091 -16.353 1.00 88.69 111 SER A N 1
ATOM 808 C CA . SER A 1 111 ? 3.227 1.500 -15.069 1.00 88.69 111 SER A CA 1
ATOM 809 C C . SER A 1 111 ? 2.129 2.252 -14.315 1.00 88.69 111 SER A C 1
ATOM 811 O O . SER A 1 111 ? 1.339 1.653 -13.584 1.00 88.69 111 SER A O 1
ATOM 813 N N . TYR A 1 112 ? 2.026 3.557 -14.559 1.00 87.25 112 TYR A N 1
ATOM 814 C CA . TYR A 1 112 ? 1.006 4.447 -14.016 1.00 87.25 112 TYR A CA 1
ATOM 815 C C . TYR A 1 112 ? -0.429 4.083 -14.438 1.00 87.25 112 TYR A C 1
ATOM 817 O O . TYR A 1 112 ? -1.368 4.492 -13.760 1.00 87.25 112 TYR A O 1
ATOM 825 N N . TRP A 1 113 ? -0.617 3.285 -15.496 1.00 88.25 113 TRP A N 1
ATOM 826 C CA . TRP A 1 113 ? -1.932 2.774 -15.905 1.00 88.25 113 TRP A CA 1
ATOM 827 C C . TRP A 1 113 ? -2.352 1.470 -15.214 1.00 88.25 113 TRP A C 1
ATOM 829 O O . TRP A 1 113 ? -3.519 1.100 -15.290 1.00 88.25 113 TRP A O 1
ATOM 839 N N . LEU A 1 114 ? -1.426 0.746 -14.578 1.00 87.75 114 LEU A N 1
ATOM 840 C CA . LEU A 1 114 ? -1.639 -0.654 -14.182 1.00 87.75 114 LEU A CA 1
ATOM 841 C C . LEU A 1 114 ? -2.035 -0.849 -12.710 1.00 87.75 114 LEU A C 1
ATOM 843 O O . LEU A 1 114 ? -2.109 -1.988 -12.256 1.00 87.75 114 LEU A O 1
ATOM 847 N N . ASP A 1 115 ? -2.213 0.243 -11.960 1.00 87.44 115 ASP A N 1
ATOM 848 C CA . ASP A 1 115 ? -2.571 0.278 -10.529 1.00 87.44 115 ASP A CA 1
ATOM 849 C C . ASP A 1 115 ? -1.836 -0.749 -9.638 1.00 87.44 115 ASP A C 1
ATOM 851 O O . ASP A 1 115 ? -2.343 -1.267 -8.649 1.00 87.44 115 ASP A O 1
ATOM 855 N N . SER A 1 116 ? -0.591 -1.074 -9.984 1.00 86.19 116 SER A N 1
ATOM 856 C CA . SER A 1 116 ? 0.090 -2.256 -9.437 1.00 86.19 116 SER A CA 1
ATOM 857 C C . SER A 1 116 ? 0.684 -2.059 -8.037 1.00 86.19 116 SER A C 1
ATOM 859 O O . SER A 1 116 ? 1.394 -2.930 -7.543 1.00 86.19 116 SER A O 1
ATOM 861 N N . GLY A 1 117 ? 0.486 -0.886 -7.438 1.00 91.88 117 GLY A N 1
ATOM 862 C CA . GLY A 1 117 ? 1.079 -0.502 -6.159 1.00 91.88 117 GLY A CA 1
ATOM 863 C C . GLY A 1 117 ? 2.586 -0.268 -6.133 1.00 91.88 117 GLY A C 1
ATOM 864 O O . GLY A 1 117 ? 3.370 -0.761 -6.949 1.00 91.88 117 GLY A O 1
ATOM 865 N N . ASP A 1 118 ? 2.971 0.546 -5.153 1.00 94.81 118 ASP A N 1
ATOM 866 C CA . ASP A 1 118 ? 4.346 0.953 -4.862 1.00 94.81 118 ASP A CA 1
ATOM 867 C C . ASP A 1 118 ? 4.727 0.810 -3.380 1.00 94.81 118 ASP A C 1
ATOM 869 O O . ASP A 1 118 ? 5.897 0.971 -3.028 1.00 94.81 118 ASP A O 1
ATOM 873 N N . THR A 1 119 ? 3.768 0.455 -2.523 1.00 95.00 119 THR A N 1
ATOM 874 C CA . THR A 1 119 ? 3.962 0.320 -1.080 1.00 95.00 119 THR A CA 1
ATOM 875 C C . THR A 1 119 ? 3.442 -1.012 -0.550 1.00 95.00 119 THR A C 1
ATOM 877 O O . THR A 1 119 ? 2.432 -1.536 -1.022 1.00 95.00 119 THR A O 1
ATOM 880 N N . VAL A 1 120 ? 4.140 -1.597 0.424 1.00 95.50 120 VAL A N 1
ATOM 881 C CA . VAL A 1 120 ? 3.580 -2.657 1.281 1.00 95.50 120 VAL A CA 1
ATOM 882 C C . VAL A 1 120 ? 2.548 -2.060 2.239 1.00 95.50 120 VAL A C 1
ATOM 884 O O . VAL A 1 120 ? 2.563 -0.851 2.484 1.00 95.50 120 VAL A O 1
ATOM 887 N N . LEU A 1 121 ? 1.671 -2.894 2.800 1.00 93.00 121 LEU A N 1
ATOM 888 C CA . LEU A 1 121 ? 0.729 -2.458 3.831 1.00 93.00 121 LEU A CA 1
ATOM 889 C C . LEU A 1 121 ? 1.454 -1.746 4.981 1.00 93.00 121 LEU A C 1
ATOM 891 O O . LEU A 1 121 ? 2.501 -2.202 5.441 1.00 93.00 121 LEU A O 1
ATOM 895 N N . SER A 1 122 ? 0.864 -0.666 5.495 1.00 90.44 122 SER A N 1
ATOM 896 C CA . SER A 1 122 ? 1.385 0.082 6.650 1.00 90.44 122 SER A CA 1
ATOM 897 C C . SER A 1 122 ? 1.469 -0.766 7.923 1.00 90.44 122 SER A C 1
ATOM 899 O O . SER A 1 122 ? 2.287 -0.498 8.797 1.00 90.44 122 SER A O 1
ATOM 901 N N . THR A 1 123 ? 0.677 -1.837 8.003 1.00 90.56 123 THR A N 1
ATOM 902 C CA . THR A 1 123 ? 0.744 -2.858 9.057 1.00 90.56 123 THR A CA 1
ATOM 903 C C . THR A 1 123 ? 2.039 -3.672 9.014 1.00 90.56 123 THR A C 1
ATOM 905 O O . THR A 1 123 ? 2.402 -4.334 9.986 1.00 90.56 123 THR A O 1
ATOM 908 N N . GLY A 1 124 ? 2.755 -3.643 7.889 1.00 93.00 124 GLY A N 1
ATOM 909 C CA . GLY A 1 124 ? 3.954 -4.433 7.647 1.00 93.00 124 GLY A CA 1
ATOM 910 C C . GLY A 1 124 ? 3.678 -5.923 7.482 1.00 93.00 124 GLY A C 1
ATOM 911 O O . GLY A 1 124 ? 4.621 -6.705 7.524 1.00 93.00 124 GLY A O 1
ATOM 912 N N . GLN A 1 125 ? 2.421 -6.348 7.317 1.00 93.62 125 GLN A N 1
ATOM 913 C CA . GLN A 1 125 ? 2.106 -7.754 7.069 1.00 93.62 125 GLN A CA 1
ATOM 914 C C . GLN A 1 125 ? 2.803 -8.247 5.800 1.00 93.62 125 GLN A C 1
ATOM 916 O O . GLN A 1 125 ? 2.812 -7.578 4.764 1.00 93.62 125 GLN A O 1
ATOM 921 N N . THR A 1 126 ? 3.351 -9.456 5.869 1.00 95.38 126 THR A N 1
ATOM 922 C CA . THR A 1 126 ? 3.969 -10.110 4.707 1.00 95.38 126 THR A CA 1
ATOM 923 C C . THR A 1 126 ? 2.952 -10.806 3.796 1.00 95.38 126 THR A C 1
ATOM 925 O O . THR A 1 126 ? 3.361 -11.395 2.801 1.00 95.38 126 THR A O 1
ATOM 928 N N . SER A 1 127 ? 1.663 -10.805 4.152 1.00 95.25 127 SER A N 1
ATOM 929 C CA . SER A 1 127 ? 0.558 -11.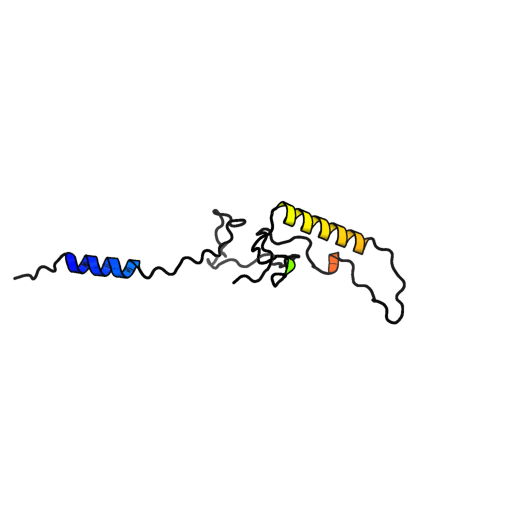360 3.362 1.00 95.25 127 SER A CA 1
ATOM 930 C C . SER A 1 127 ? -0.749 -10.617 3.640 1.00 95.25 127 SER A C 1
ATOM 932 O O . SER A 1 127 ? -0.930 -10.094 4.740 1.00 95.25 127 SER A O 1
ATOM 934 N N . LEU A 1 128 ? -1.662 -10.583 2.664 1.00 92.81 128 LEU A N 1
ATOM 935 C CA . LEU A 1 128 ? -3.027 -10.075 2.867 1.00 92.81 128 LEU A CA 1
ATOM 936 C C . LEU A 1 128 ? -3.891 -11.074 3.642 1.00 92.81 128 LEU A C 1
ATOM 938 O O . LEU A 1 128 ? -4.692 -10.674 4.482 1.00 92.81 128 LEU A O 1
ATOM 942 N N . ILE A 1 129 ? -3.725 -12.367 3.364 1.00 91.00 129 ILE A N 1
ATOM 943 C CA . ILE A 1 129 ? -4.417 -13.438 4.080 1.00 91.00 129 ILE A CA 1
ATOM 944 C C . ILE A 1 129 ? -3.640 -13.752 5.362 1.00 91.00 129 ILE A C 1
ATOM 946 O O . ILE A 1 129 ? -2.422 -13.963 5.335 1.00 91.00 129 ILE A O 1
ATOM 950 N N . VAL A 1 130 ? -4.362 -13.767 6.479 1.00 84.06 130 VAL A N 1
ATOM 951 C CA . VAL A 1 130 ? -3.900 -14.175 7.810 1.00 84.06 130 VAL A CA 1
ATOM 952 C C . VAL A 1 130 ? -4.814 -15.290 8.326 1.00 84.06 130 VAL A C 1
ATOM 954 O O . VAL A 1 130 ? -5.989 -15.309 7.959 1.00 84.06 130 VAL A O 1
ATOM 957 N N . ASP A 1 131 ? -4.260 -16.215 9.111 1.00 70.12 131 ASP A N 1
ATOM 958 C CA . ASP A 1 131 ? -4.982 -17.291 9.820 1.00 70.12 131 ASP A CA 1
ATOM 959 C C . ASP A 1 131 ? -5.349 -16.839 11.242 1.00 70.12 131 ASP A C 1
ATOM 961 O O . ASP A 1 131 ? -4.522 -16.104 11.842 1.00 70.12 131 ASP A O 1
#

Secondary structure (DSSP, 8-state):
------THHHHHHHHHHTT-PPPP-----TTT--TT----B-TTSSB---S-------S-SS--GGGTT-SB--HHHHHHHHHHHHHHHHHHHHSPPPPP-TTS------GGGTT--S---TT-BS-S---